Protein AF-A0A850T2A1-F1 (afdb_monomer_lite)

Radius of gyration: 11.3 Å; chains: 1; bounding box: 26×19×25 Å

pLDDT: mean 96.76, std 2.52, range [83.81, 98.56]

Foldseek 3Di:
DDDDDDDDPPPCSQVVQVVVCVVVVHDGDDPQVVVCVVVVHHD

Secondary structure (DSSP, 8-state):
--------TTSSHHHHHHHHHHHHT-----HHHHHHHHHT---

Structure (mmCIF, N/CA/C/O backbone):
data_AF-A0A850T2A1-F1
#
_entry.id   AF-A0A850T2A1-F1
#
loop_
_atom_site.group_PDB
_atom_site.id
_atom_site.type_symbol
_atom_site.label_atom_id
_atom_site.label_alt_id
_atom_site.label_comp_id
_atom_site.label_asym_id
_atom_site.label_entity_id
_atom_site.label_seq_id
_atom_site.pdbx_PDB_ins_code
_atom_site.Cartn_x
_atom_site.Cartn_y
_atom_site.Cartn_z
_atom_site.occupancy
_atom_site.B_iso_or_equiv
_atom_site.auth_seq_id
_atom_site.auth_comp_id
_atom_site.auth_asym_id
_atom_site.auth_atom_id
_atom_site.pdbx_PDB_model_num
ATOM 1 N N . MET A 1 1 ? -9.987 -11.215 8.193 1.00 92.19 1 MET A N 1
ATOM 2 C CA . MET A 1 1 ? -10.664 -1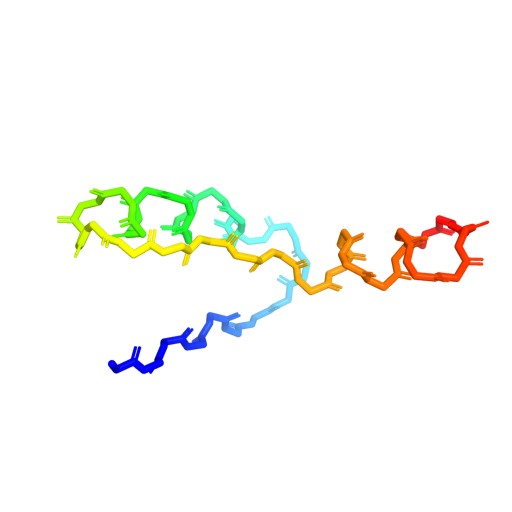0.853 6.924 1.00 92.19 1 MET A CA 1
ATOM 3 C C . MET A 1 1 ? -9.662 -10.117 6.048 1.00 92.19 1 MET A C 1
ATOM 5 O O . MET A 1 1 ? -8.787 -9.471 6.608 1.00 92.19 1 MET A O 1
ATOM 9 N N . LYS A 1 2 ? -9.744 -10.228 4.718 1.00 95.62 2 LYS A N 1
ATOM 10 C CA . LYS A 1 2 ? -8.883 -9.475 3.788 1.00 95.62 2 LYS A CA 1
ATOM 11 C C . LYS A 1 2 ? -9.745 -8.497 2.994 1.00 95.62 2 LYS A C 1
ATOM 13 O O . LYS A 1 2 ? -10.835 -8.873 2.572 1.00 95.62 2 LYS A O 1
ATOM 18 N N . VAL A 1 3 ? -9.262 -7.271 2.819 1.00 97.38 3 VAL A N 1
ATOM 19 C CA . VAL A 1 3 ? -9.909 -6.224 2.019 1.00 97.38 3 VAL A CA 1
ATOM 20 C C . VAL A 1 3 ? -8.919 -5.801 0.945 1.00 97.38 3 VAL A C 1
ATOM 22 O O . VAL A 1 3 ? -7.772 -5.507 1.265 1.00 97.38 3 VAL A O 1
ATOM 25 N N . PHE A 1 4 ? -9.363 -5.778 -0.308 1.00 97.81 4 PHE A N 1
ATOM 26 C CA . PHE A 1 4 ? -8.561 -5.324 -1.439 1.00 97.81 4 PHE A CA 1
ATOM 27 C C . PHE A 1 4 ? -9.165 -4.035 -1.986 1.00 97.81 4 PHE A C 1
ATOM 29 O O . PHE A 1 4 ? -10.357 -3.991 -2.294 1.00 97.81 4 PHE A O 1
ATOM 36 N N . LEU A 1 5 ? -8.348 -2.989 -2.096 1.00 97.50 5 LEU A N 1
ATOM 37 C CA . LEU A 1 5 ? -8.735 -1.721 -2.706 1.00 97.50 5 LEU A CA 1
ATOM 38 C C . LEU A 1 5 ? -8.160 -1.655 -4.118 1.00 97.50 5 LEU A C 1
ATOM 40 O O . LEU A 1 5 ? -6.947 -1.588 -4.294 1.00 97.50 5 LEU A O 1
ATOM 44 N N . VAL A 1 6 ? -9.036 -1.677 -5.122 1.00 96.94 6 VAL A N 1
ATOM 45 C CA . VAL A 1 6 ? -8.662 -1.674 -6.543 1.00 96.94 6 VAL A CA 1
ATOM 46 C C . VAL A 1 6 ? -9.117 -0.388 -7.229 1.00 96.94 6 VAL A C 1
ATOM 48 O O . VAL A 1 6 ? -10.121 0.212 -6.851 1.00 96.94 6 VAL A O 1
ATOM 51 N N . GLY A 1 7 ? -8.367 0.043 -8.240 1.00 95.75 7 GLY A N 1
ATOM 52 C CA . GLY A 1 7 ? -8.643 1.248 -9.022 1.00 95.75 7 GLY A CA 1
ATOM 53 C C . GLY A 1 7 ? -7.371 1.804 -9.660 1.00 95.75 7 GLY A C 1
ATOM 54 O O . GLY A 1 7 ? -6.265 1.400 -9.300 1.00 95.75 7 GLY A O 1
ATOM 55 N N . VAL A 1 8 ? -7.522 2.745 -10.592 1.00 95.88 8 VAL A N 1
ATOM 56 C CA . VAL A 1 8 ? -6.388 3.365 -11.304 1.00 95.88 8 VAL A CA 1
ATOM 57 C C . VAL A 1 8 ? -5.455 4.137 -10.360 1.00 95.88 8 VAL A C 1
ATOM 59 O O . VAL A 1 8 ? -5.798 4.399 -9.202 1.00 95.88 8 VAL A O 1
ATOM 62 N N . GLY A 1 9 ? -4.243 4.461 -10.815 1.00 93.50 9 GLY A N 1
ATOM 63 C CA . GLY A 1 9 ? -3.284 5.278 -10.061 1.00 93.50 9 GLY A CA 1
ATOM 64 C C . GLY A 1 9 ? -3.871 6.631 -9.635 1.00 93.50 9 GLY A C 1
ATOM 65 O O . GLY A 1 9 ? -4.803 7.137 -10.256 1.00 93.50 9 GLY A O 1
ATOM 66 N N . CYS A 1 10 ? -3.352 7.202 -8.546 1.00 94.31 10 CYS A N 1
ATOM 67 C CA . CYS A 1 10 ? -3.693 8.553 -8.070 1.00 94.31 10 CYS A CA 1
ATOM 68 C C . CYS A 1 10 ? -5.165 8.821 -7.672 1.00 94.31 10 CYS A C 1
ATOM 70 O O . CYS A 1 10 ? -5.519 9.968 -7.422 1.00 94.31 10 CYS A O 1
ATOM 72 N N . VAL A 1 11 ? -6.019 7.801 -7.515 1.00 97.25 11 VAL A N 1
ATOM 73 C CA . VAL A 1 11 ? -7.404 7.975 -7.003 1.00 97.25 11 VAL A CA 1
ATOM 74 C C . VAL A 1 11 ? -7.516 7.963 -5.470 1.00 97.25 11 VAL A C 1
ATOM 76 O O . VAL A 1 11 ? -8.616 7.899 -4.929 1.00 97.25 11 VAL A O 1
ATOM 79 N N . GLY A 1 12 ? -6.388 7.985 -4.751 1.00 97.31 12 GLY A N 1
ATOM 80 C CA . GLY A 1 12 ? -6.360 8.024 -3.280 1.00 97.31 12 GLY A CA 1
ATOM 81 C C . GLY A 1 12 ? -6.505 6.667 -2.576 1.00 97.31 12 GLY A C 1
ATOM 82 O O . GLY A 1 12 ? -6.863 6.629 -1.398 1.00 97.31 12 GLY A O 1
ATOM 83 N N . LYS A 1 13 ? -6.223 5.550 -3.267 1.00 98.12 13 LYS A N 1
ATOM 84 C CA . LYS A 1 13 ? -6.323 4.182 -2.711 1.00 98.12 13 LYS A CA 1
ATOM 85 C C . LYS A 1 13 ? -5.473 3.993 -1.454 1.00 98.12 13 LYS A C 1
ATOM 87 O O . LYS A 1 13 ? -5.984 3.510 -0.448 1.00 98.12 13 LYS A O 1
ATOM 92 N N . SER A 1 14 ? -4.219 4.431 -1.488 1.00 97.75 14 SER A N 1
ATOM 93 C CA . SER A 1 14 ? -3.288 4.301 -0.365 1.00 97.75 14 SER A CA 1
ATOM 94 C C . SER A 1 14 ? -3.779 5.096 0.847 1.00 97.75 14 SER A C 1
ATOM 96 O O . SER A 1 14 ? -3.837 4.586 1.965 1.00 97.75 14 SER A O 1
ATOM 98 N N . THR A 1 15 ? -4.273 6.319 0.614 1.00 98.25 15 THR A N 1
ATOM 99 C CA . THR A 1 15 ? -4.845 7.178 1.661 1.00 98.25 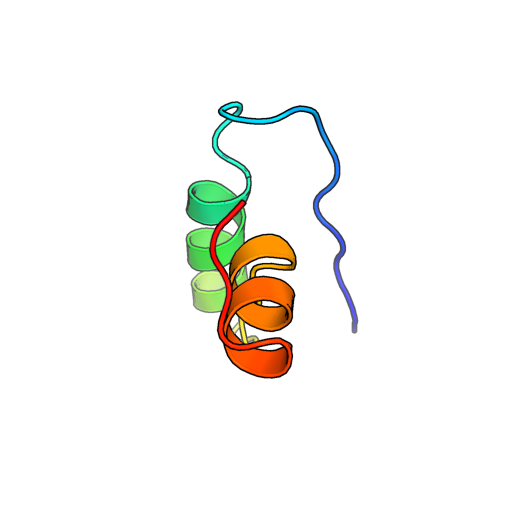15 THR A CA 1
ATOM 100 C C . THR A 1 15 ? -6.074 6.546 2.313 1.00 98.25 15 THR A C 1
ATOM 102 O O . THR A 1 15 ? -6.146 6.459 3.541 1.00 98.25 15 THR A O 1
ATOM 105 N N . ILE A 1 16 ? -7.049 6.089 1.518 1.00 98.19 16 ILE A N 1
ATOM 106 C CA . ILE A 1 16 ? -8.272 5.502 2.077 1.00 98.19 16 ILE A CA 1
ATOM 107 C C . ILE A 1 16 ? -7.999 4.136 2.718 1.00 98.19 16 ILE A C 1
ATOM 109 O O . ILE A 1 16 ? -8.600 3.818 3.743 1.00 98.19 16 ILE A O 1
ATOM 113 N N . GLY A 1 17 ? -7.052 3.363 2.181 1.00 98.00 17 GLY A N 1
ATOM 114 C CA . GLY A 1 17 ? -6.618 2.081 2.729 1.00 98.00 17 GLY A CA 1
ATOM 115 C C . GLY A 1 17 ? -5.975 2.206 4.100 1.00 98.00 17 GLY A C 1
ATOM 116 O O . GLY A 1 17 ? -6.394 1.509 5.024 1.00 98.00 17 GLY A O 1
ATOM 117 N N . ALA A 1 18 ? -5.049 3.149 4.275 1.00 98.38 18 ALA A N 1
ATOM 118 C CA . ALA A 1 18 ? -4.426 3.412 5.569 1.00 98.38 18 ALA A CA 1
ATOM 119 C C . ALA A 1 18 ? -5.457 3.861 6.623 1.00 98.38 18 ALA A C 1
ATOM 121 O O . ALA A 1 18 ? -5.455 3.380 7.760 1.00 98.38 18 ALA A O 1
ATOM 122 N N . LEU A 1 19 ? -6.392 4.744 6.243 1.00 98.56 19 LEU A N 1
ATOM 123 C CA . LEU A 1 19 ? -7.474 5.190 7.129 1.00 98.56 19 LEU A CA 1
ATOM 124 C C . LEU A 1 19 ? -8.429 4.050 7.504 1.00 98.56 19 LEU A C 1
ATOM 126 O O . LEU A 1 19 ? -8.833 3.946 8.666 1.00 98.56 19 LEU A O 1
ATOM 130 N N . LEU A 1 20 ? -8.789 3.196 6.543 1.00 98.25 20 LEU A N 1
ATOM 131 C CA . LEU A 1 20 ? -9.648 2.035 6.764 1.00 98.25 20 LEU A CA 1
ATOM 132 C C . LEU A 1 20 ? -8.976 1.016 7.689 1.00 98.25 20 LEU A C 1
ATOM 134 O O . LEU A 1 20 ? -9.591 0.579 8.660 1.00 98.25 20 LEU A O 1
ATOM 138 N N . ALA A 1 21 ? -7.713 0.685 7.425 1.00 98.38 21 ALA A N 1
ATOM 139 C CA . ALA A 1 21 ? -6.937 -0.248 8.230 1.00 98.38 21 ALA A CA 1
ATOM 140 C C . ALA A 1 21 ? -6.829 0.233 9.683 1.00 98.38 21 ALA A C 1
ATOM 142 O O . ALA A 1 21 ? -7.140 -0.519 10.605 1.00 98.38 21 ALA A O 1
ATOM 143 N N . LYS A 1 22 ? -6.541 1.526 9.894 1.00 98.50 22 LYS A N 1
ATOM 144 C CA . LYS A 1 22 ? -6.544 2.144 11.228 1.00 98.50 22 LYS A CA 1
ATOM 145 C C . LYS A 1 22 ? -7.900 2.027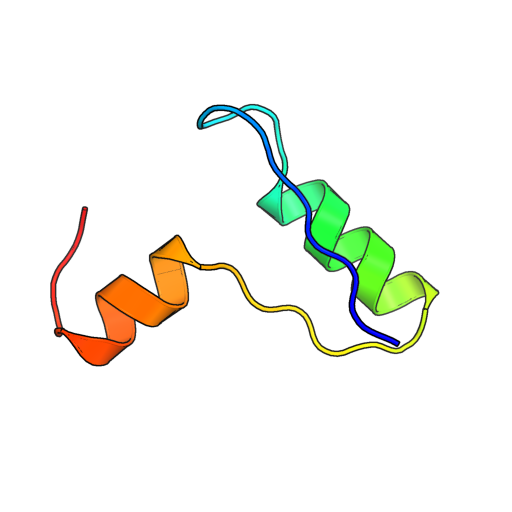 11.927 1.00 98.50 22 LYS A C 1
ATOM 147 O O . LYS A 1 22 ? -7.946 1.707 13.111 1.00 98.50 22 LYS A O 1
ATOM 152 N N . LYS A 1 23 ? -9.008 2.282 11.222 1.00 98.38 23 LYS A N 1
ATOM 153 C CA . LYS A 1 23 ? -10.367 2.190 11.792 1.00 98.38 23 LYS A CA 1
ATOM 154 C C . LYS A 1 23 ? -10.764 0.762 12.167 1.00 98.38 23 LYS A C 1
ATOM 156 O O . LYS A 1 23 ? -11.509 0.587 13.125 1.00 98.38 23 LYS A O 1
ATOM 161 N N . LEU A 1 24 ? -10.287 -0.235 11.424 1.00 97.81 24 LEU A N 1
ATOM 162 C CA . LEU A 1 24 ? -10.600 -1.650 11.648 1.00 97.81 24 LEU A CA 1
ATOM 163 C C . LEU A 1 24 ? -9.565 -2.381 12.514 1.00 97.81 24 LEU A C 1
ATOM 165 O O . LEU A 1 24 ? -9.757 -3.559 12.804 1.00 97.81 24 LEU A O 1
ATOM 169 N N . ASN A 1 25 ? -8.494 -1.698 12.933 1.00 98.00 25 ASN A N 1
ATOM 170 C CA . ASN A 1 25 ? -7.331 -2.286 13.601 1.00 98.00 25 ASN A CA 1
ATOM 171 C C . ASN A 1 25 ? -6.669 -3.407 12.772 1.00 98.00 25 ASN A C 1
ATOM 173 O O . ASN A 1 25 ? -6.395 -4.499 13.268 1.00 98.00 25 ASN A O 1
ATOM 177 N N . TYR A 1 26 ? -6.497 -3.158 11.473 1.00 98.12 26 TYR A N 1
ATOM 178 C CA . TYR A 1 26 ? -5.876 -4.072 10.512 1.00 98.12 26 TYR A CA 1
ATOM 179 C C . TYR A 1 26 ? -4.500 -3.544 10.107 1.00 98.12 26 TYR A C 1
ATOM 181 O O . TYR A 1 26 ? -4.248 -2.340 10.148 1.00 98.12 26 TYR A O 1
ATOM 189 N N . SER A 1 27 ? -3.632 -4.445 9.655 1.00 98.00 27 SER A N 1
ATOM 190 C CA . SER A 1 27 ? -2.420 -4.058 8.935 1.00 98.00 27 SER A CA 1
ATOM 191 C C . SER A 1 27 ? -2.776 -3.499 7.554 1.00 98.00 27 SER A C 1
ATOM 193 O O . SER A 1 27 ? -3.706 -3.985 6.903 1.00 98.00 27 SER A O 1
ATOM 195 N N . PHE A 1 28 ? -2.031 -2.486 7.114 1.00 98.19 28 PHE A N 1
ATOM 196 C CA . PHE A 1 28 ? -2.131 -1.892 5.783 1.00 98.19 28 PHE A CA 1
ATOM 197 C C . PHE A 1 28 ? -0.899 -2.268 4.957 1.00 98.19 28 PHE A C 1
ATOM 199 O O . PHE A 1 28 ? 0.205 -2.262 5.494 1.00 98.19 28 PHE A O 1
ATOM 206 N N . TYR A 1 29 ? -1.116 -2.570 3.678 1.00 97.88 29 TYR A N 1
ATOM 207 C CA . TYR A 1 29 ? -0.079 -2.872 2.695 1.00 97.88 29 TYR A CA 1
ATOM 208 C C . TYR A 1 29 ? -0.451 -2.166 1.391 1.00 97.88 29 TYR A C 1
ATOM 210 O O . TYR A 1 29 ? -1.587 -2.321 0.926 1.00 97.88 29 TYR A O 1
ATOM 218 N N . ASP A 1 30 ? 0.481 -1.403 0.825 1.00 97.00 30 ASP A N 1
ATOM 219 C CA . ASP A 1 30 ? 0.374 -0.885 -0.537 1.00 97.00 30 ASP A CA 1
ATOM 220 C C . ASP A 1 30 ? 1.152 -1.815 -1.469 1.00 97.00 30 ASP A C 1
ATOM 222 O O . ASP A 1 30 ? 2.293 -2.167 -1.191 1.00 97.00 30 ASP A O 1
ATOM 226 N N . LEU A 1 31 ? 0.513 -2.290 -2.537 1.00 95.69 31 LEU A N 1
ATOM 227 C CA . LEU A 1 31 ? 1.122 -3.301 -3.397 1.00 95.69 31 LEU A CA 1
ATOM 228 C C . LEU A 1 31 ? 2.333 -2.750 -4.155 1.00 95.69 31 LEU A C 1
ATOM 230 O O . LEU A 1 31 ? 3.285 -3.499 -4.366 1.00 95.69 31 LEU A O 1
ATOM 234 N N . ASP A 1 32 ? 2.290 -1.478 -4.555 1.00 94.81 32 ASP A N 1
ATOM 235 C CA . ASP A 1 32 ? 3.374 -0.869 -5.322 1.00 94.81 32 ASP A CA 1
ATOM 236 C C . ASP A 1 32 ? 4.620 -0.745 -4.421 1.00 94.81 32 ASP A C 1
ATOM 238 O O . ASP A 1 32 ? 5.681 -1.256 -4.782 1.00 94.81 32 ASP A O 1
ATOM 242 N N . ASP A 1 33 ? 4.456 -0.242 -3.189 1.00 96.19 33 ASP A N 1
ATOM 243 C CA . ASP A 1 33 ? 5.530 -0.140 -2.183 1.00 96.19 33 ASP A CA 1
ATOM 244 C C . ASP A 1 33 ? 6.182 -1.507 -1.873 1.00 96.19 33 ASP A C 1
ATOM 246 O O . ASP A 1 33 ? 7.407 -1.630 -1.768 1.00 96.19 33 ASP A O 1
ATOM 250 N N . GLU A 1 34 ? 5.374 -2.563 -1.725 1.00 97.12 34 GLU A N 1
ATOM 251 C CA . GLU A 1 34 ? 5.871 -3.913 -1.418 1.00 97.12 34 GLU A CA 1
ATOM 252 C C . GLU A 1 34 ? 6.667 -4.512 -2.591 1.00 97.12 34 GLU A C 1
ATOM 254 O O . GLU A 1 34 ? 7.664 -5.208 -2.379 1.00 97.12 34 GLU A O 1
ATOM 259 N N . ILE A 1 35 ? 6.264 -4.229 -3.835 1.00 97.12 35 ILE A N 1
ATOM 260 C CA . ILE A 1 35 ? 6.986 -4.657 -5.042 1.00 97.12 35 ILE A CA 1
ATOM 261 C C . ILE A 1 35 ? 8.316 -3.907 -5.156 1.00 97.12 35 ILE A C 1
ATOM 263 O O . ILE A 1 35 ? 9.353 -4.540 -5.372 1.00 97.12 35 ILE A O 1
ATOM 267 N N . GLU A 1 36 ? 8.310 -2.585 -4.983 1.00 98.00 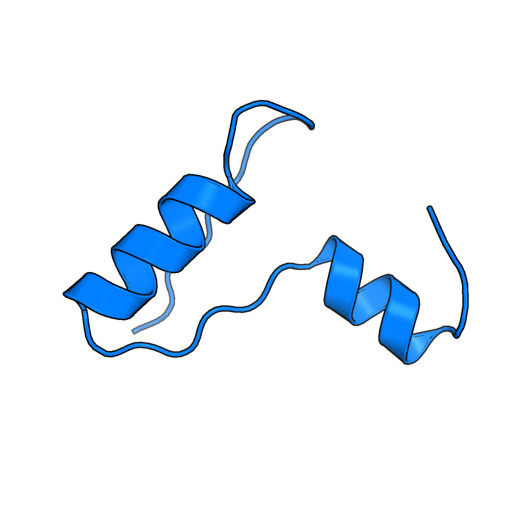36 GLU A N 1
ATOM 268 C CA . GLU A 1 36 ? 9.523 -1.762 -5.003 1.00 98.00 36 GLU A CA 1
ATOM 269 C C . GLU A 1 36 ? 10.539 -2.237 -3.962 1.00 98.00 36 GLU A C 1
ATOM 271 O O . GLU A 1 36 ? 11.712 -2.453 -4.281 1.00 98.00 36 GLU A O 1
ATOM 276 N N . SER A 1 37 ? 10.072 -2.488 -2.735 1.00 97.75 37 SER A N 1
ATOM 277 C CA . SER A 1 37 ? 10.901 -3.003 -1.647 1.00 97.75 37 SER A CA 1
ATOM 278 C C . SER A 1 37 ? 11.474 -4.385 -1.965 1.00 97.75 37 SER A C 1
ATOM 280 O O . SER A 1 37 ? 12.668 -4.620 -1.766 1.00 97.75 37 SER A O 1
ATOM 282 N N . PHE A 1 38 ? 10.655 -5.293 -2.505 1.00 98.19 38 PHE A N 1
ATOM 283 C CA .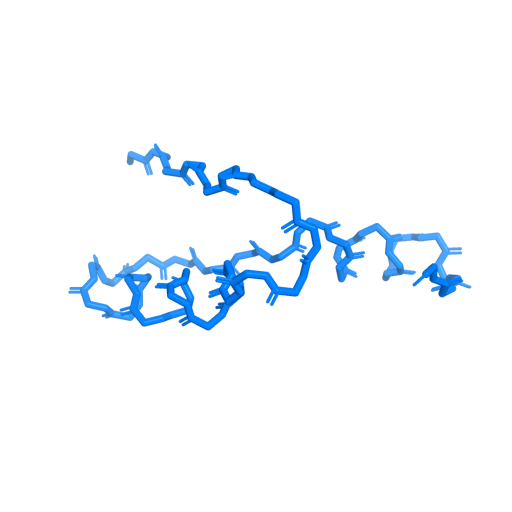 PHE A 1 38 ? 11.081 -6.655 -2.825 1.00 98.19 38 PHE A CA 1
ATOM 284 C C . PHE A 1 38 ? 12.132 -6.704 -3.942 1.00 98.19 38 PHE A C 1
ATOM 286 O O . PHE A 1 38 ? 13.096 -7.465 -3.850 1.00 98.19 38 PHE A O 1
ATOM 293 N N . PHE A 1 39 ? 11.965 -5.903 -4.996 1.00 98.19 39 PHE A N 1
ATOM 294 C CA . PHE A 1 39 ? 12.879 -5.889 -6.145 1.00 98.19 39 PHE A CA 1
ATOM 295 C C . PHE A 1 39 ? 14.003 -4.857 -6.030 1.00 98.19 39 PHE A C 1
ATOM 297 O O . PHE A 1 39 ? 14.885 -4.834 -6.891 1.00 98.19 39 PHE A O 1
ATOM 304 N N . ASN A 1 40 ? 13.995 -4.024 -4.985 1.00 97.31 40 ASN A N 1
ATOM 305 C CA . ASN A 1 40 ? 14.915 -2.901 -4.811 1.00 97.31 40 ASN A CA 1
ATOM 306 C C . ASN A 1 40 ? 14.948 -1.997 -6.061 1.00 97.31 40 ASN A C 1
ATOM 308 O O . ASN A 1 40 ? 16.007 -1.685 -6.612 1.00 97.31 40 ASN A O 1
ATOM 312 N N . THR A 1 41 ? 13.757 -1.640 -6.542 1.00 96.25 41 THR A N 1
ATOM 313 C CA . THR A 1 41 ? 13.522 -0.823 -7.740 1.00 96.25 41 THR A CA 1
ATOM 314 C C . THR A 1 41 ? 12.479 0.258 -7.447 1.00 96.25 41 THR A C 1
ATOM 316 O O . THR A 1 41 ? 11.942 0.286 -6.346 1.00 96.25 41 THR A O 1
ATOM 319 N N . SER A 1 42 ? 12.204 1.146 -8.405 1.00 92.94 42 SER A N 1
ATOM 320 C CA . SER A 1 42 ? 11.103 2.113 -8.307 1.00 92.94 42 SER A CA 1
ATOM 321 C C . SER A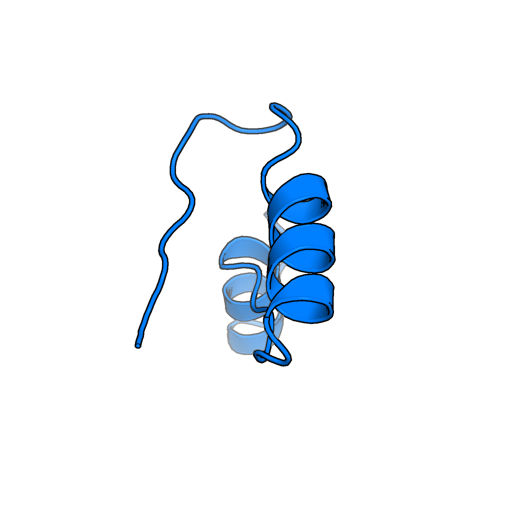 1 42 ? 10.326 2.176 -9.620 1.00 92.94 42 SER A C 1
ATOM 323 O O . SER A 1 42 ? 10.943 2.092 -10.690 1.00 92.94 42 SER A O 1
ATOM 325 N N . ILE A 1 43 ? 8.996 2.265 -9.532 1.00 83.81 43 ILE A N 1
ATOM 326 C CA . ILE A 1 43 ? 8.046 2.165 -10.654 1.00 83.81 43 ILE A CA 1
ATOM 327 C C . ILE A 1 43 ? 7.085 3.352 -10.748 1.00 83.81 43 ILE A C 1
ATOM 329 O O . ILE A 1 43 ? 6.753 3.974 -9.719 1.00 83.81 43 ILE A O 1
#

Organism: NCBI:txid2292

InterPro domains:
  IPR027417 P-loop containing nucleoside triphosphate hydrolase [G3DSA:3.40.50.300] (1-43)
  IPR027417 P-loop containing nucleoside triphosphate hydrolase [SSF52540] (1-40)
  IPR031322 Shikimate kinase/gluconokinase [PF01202] (11-43)

Sequence (43 aa):
MKVFLVGVGCVGKSTIGALLAKKLNYSFYDLDDEIESFFNTSI